Protein AF-A0AA88KW50-F1 (afdb_monomer)

Sequence (91 aa):
MKGNPKNINRGLDCDVIVAEVRATSHKPDEIYGIIERLSPGTRKIELFGRPHNVQPNWVTLGNQLDGVRLIDPDIVRAFRAKYPDGIVPSS

InterPro domains:
  IPR007757 MT-A70-like [PF05063] (2-64)
  IPR007757 MT-A70-like [PS51143] (1-84)

Nearest PDB structures (foldseek):
  5tey-assembly1_A  TM=9.837E-01  e=3.998E-12  Homo sapiens
  7o0l-assembly1_A  TM=9.941E-01  e=6.043E-12  Homo sapiens
  8pw9-assembly1_A  TM=9.961E-01  e=1.049E-11  Homo sapiens
  6ttp-assembly1_A  TM=9.928E-01  e=1.049E-11  Homo sapiens
  8pwb-assembly1_A  TM=9.923E-01  e=1.123E-11  Homo sapiens

Solvent-accessible surface area (backbone atoms only — not comparable to full-atom values): 6224 Å² total; per-residue (Å²): 133,83,84,84,80,76,85,60,49,78,83,80,67,76,98,73,87,88,74,82,87,70,61,92,90,55,75,68,70,66,55,58,57,51,51,37,63,31,37,64,94,50,84,45,76,41,78,77,30,43,70,88,63,65,47,90,58,48,49,67,39,38,94,69,39,87,80,86,86,75,83,54,67,68,58,43,52,53,47,42,74,74,29,75,86,71,65,77,82,84,129

Structure (mmCIF, N/CA/C/O backbone):
data_AF-A0AA88KW50-F1
#
_entry.id   AF-A0AA88KW50-F1
#
loop_
_atom_site.group_PDB
_atom_site.id
_atom_site.type_symbol
_atom_site.label_atom_id
_atom_site.label_alt_id
_atom_site.label_comp_id
_atom_site.label_asym_id
_atom_site.label_entity_id
_atom_site.label_seq_id
_atom_site.pdbx_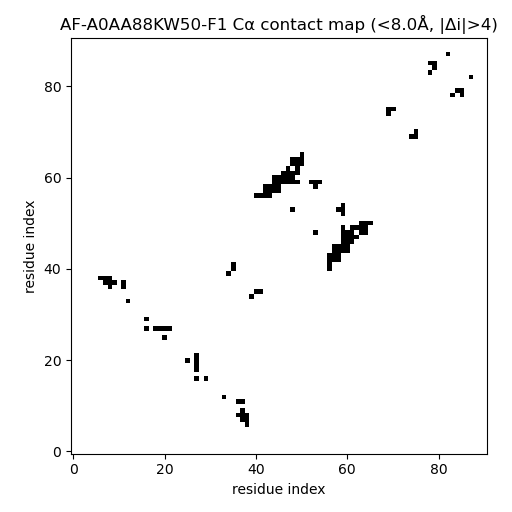PDB_ins_code
_atom_site.Cartn_x
_atom_site.Cartn_y
_atom_site.Cartn_z
_atom_site.occupancy
_atom_site.B_iso_or_equiv
_atom_site.auth_seq_id
_atom_site.auth_comp_id
_atom_site.auth_asym_id
_atom_site.auth_atom_id
_atom_site.pdbx_PDB_model_num
ATOM 1 N N . MET A 1 1 ? -2.989 13.960 8.699 1.00 70.81 1 MET A N 1
ATOM 2 C CA . MET A 1 1 ? -3.890 13.728 7.544 1.00 70.81 1 MET A CA 1
ATOM 3 C C . MET A 1 1 ? -3.690 14.875 6.559 1.00 70.81 1 MET A C 1
ATOM 5 O O . MET A 1 1 ? -3.679 16.013 7.005 1.00 70.81 1 MET A O 1
ATOM 9 N N . LYS A 1 2 ? -3.439 14.605 5.272 1.00 84.00 2 LYS A N 1
ATOM 10 C CA . LYS A 1 2 ? -3.191 15.654 4.265 1.00 84.00 2 LYS A CA 1
ATOM 11 C C . LYS A 1 2 ? -4.486 15.962 3.506 1.00 84.00 2 LYS A C 1
ATOM 13 O O . LYS A 1 2 ? -5.142 15.034 3.042 1.00 84.00 2 LYS A O 1
ATOM 18 N N . GLY A 1 3 ? -4.831 17.243 3.366 1.00 8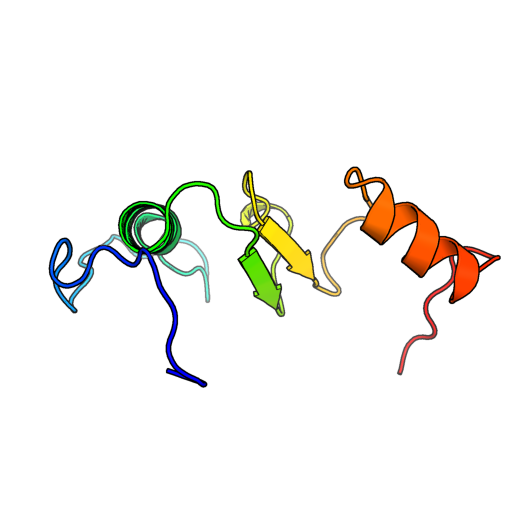9.94 3 GLY A N 1
ATOM 19 C CA . GLY A 1 3 ? -6.082 17.678 2.733 1.00 89.94 3 GLY A CA 1
ATOM 20 C C . GLY A 1 3 ? -7.326 17.369 3.577 1.00 89.94 3 GLY A C 1
ATOM 21 O O . GLY A 1 3 ? -7.236 17.246 4.796 1.00 89.94 3 GLY A O 1
ATOM 22 N N . ASN A 1 4 ? -8.480 17.230 2.917 1.00 88.88 4 ASN A N 1
ATOM 23 C CA . ASN A 1 4 ? -9.759 16.882 3.544 1.00 88.88 4 ASN A CA 1
ATOM 24 C C . ASN A 1 4 ? -10.329 15.589 2.927 1.00 88.88 4 ASN A C 1
ATOM 26 O O . ASN A 1 4 ? -11.149 15.658 2.005 1.00 88.88 4 ASN A O 1
ATOM 30 N N . PRO A 1 5 ? -9.848 14.408 3.349 1.00 87.81 5 PRO A N 1
ATOM 31 C CA . PRO A 1 5 ? -10.292 13.151 2.770 1.00 87.81 5 PRO A CA 1
ATOM 32 C C . PRO A 1 5 ? -11.742 12.850 3.152 1.00 87.81 5 PRO A C 1
ATOM 34 O O . PRO A 1 5 ? -12.132 12.910 4.320 1.00 87.81 5 PRO A O 1
ATOM 37 N N . LYS A 1 6 ? -12.531 12.512 2.135 1.00 86.56 6 LYS A N 1
ATOM 38 C CA . LYS A 1 6 ? -13.934 12.113 2.264 1.00 86.56 6 LYS A CA 1
ATOM 39 C C . LYS A 1 6 ? -14.025 10.594 2.432 1.00 86.56 6 LYS A C 1
ATOM 41 O O . LYS A 1 6 ? -13.116 9.883 2.014 1.00 86.56 6 LYS A O 1
ATOM 46 N N . ASN A 1 7 ? -15.133 10.113 2.994 1.00 85.50 7 ASN A N 1
ATOM 47 C CA . ASN A 1 7 ? -15.456 8.682 3.099 1.00 85.50 7 ASN A CA 1
ATOM 48 C C . ASN A 1 7 ? -14.424 7.867 3.906 1.00 85.50 7 ASN A C 1
ATOM 50 O O . ASN A 1 7 ? -13.972 6.810 3.473 1.00 85.50 7 ASN A O 1
ATOM 54 N N . ILE A 1 8 ? -14.037 8.384 5.077 1.00 92.62 8 ILE A N 1
ATOM 55 C CA . ILE A 1 8 ? -13.194 7.680 6.050 1.00 92.62 8 ILE A CA 1
ATOM 56 C C . ILE A 1 8 ? -14.044 7.296 7.260 1.00 92.62 8 ILE A C 1
ATOM 58 O O . ILE A 1 8 ? -14.685 8.162 7.860 1.00 92.62 8 ILE A O 1
ATOM 62 N N . ASN A 1 9 ? -13.976 6.031 7.668 1.00 93.25 9 ASN A N 1
ATOM 63 C CA . ASN A 1 9 ? -14.679 5.518 8.839 1.00 93.25 9 ASN A CA 1
ATOM 64 C C . ASN A 1 9 ? -13.850 5.759 10.107 1.00 93.25 9 ASN A C 1
ATOM 66 O O . ASN A 1 9 ? -13.065 4.917 10.543 1.00 93.25 9 ASN A O 1
ATOM 70 N N . ARG A 1 10 ? -13.974 6.956 10.681 1.00 91.38 10 ARG A N 1
ATOM 71 C CA . ARG A 1 10 ? -13.220 7.344 11.882 1.00 91.38 10 ARG A CA 1
ATOM 72 C C . ARG A 1 10 ? -13.764 6.644 13.130 1.00 91.38 10 ARG A C 1
ATOM 74 O O . ARG A 1 10 ? -14.974 6.535 13.287 1.00 91.38 10 ARG A O 1
ATOM 81 N N . GLY A 1 11 ? -12.865 6.254 14.035 1.00 91.19 11 GLY A N 1
ATOM 82 C CA . GLY A 1 11 ? -13.219 5.738 15.363 1.00 91.19 11 GLY A CA 1
ATOM 83 C C . GLY A 1 11 ? -13.720 4.291 15.402 1.00 91.19 11 GLY A C 1
ATOM 84 O O . GLY A 1 11 ? -14.271 3.894 16.420 1.00 91.19 11 GLY A O 1
ATOM 85 N N . LEU A 1 12 ? -13.552 3.514 14.323 1.00 92.94 12 LEU A N 1
ATOM 86 C CA . LEU A 1 12 ? -13.924 2.091 14.313 1.00 92.94 12 LEU A CA 1
ATOM 87 C C . LEU A 1 12 ? -12.944 1.193 15.077 1.00 92.94 12 LEU A C 1
ATOM 89 O O . LEU A 1 12 ? -13.349 0.160 15.599 1.00 92.94 12 LEU A O 1
ATOM 93 N N . ASP A 1 13 ? -11.674 1.583 15.133 1.00 95.75 13 ASP A N 1
ATOM 94 C CA . ASP A 1 13 ? -10.598 0.828 15.768 1.00 95.75 13 ASP A CA 1
ATOM 95 C C . ASP A 1 13 ? -9.882 1.701 16.804 1.00 95.75 13 ASP A C 1
ATOM 97 O O . ASP A 1 13 ? -9.779 2.922 16.640 1.00 95.75 13 ASP A O 1
ATOM 101 N N . CYS A 1 14 ? -9.379 1.064 17.863 1.00 94.19 14 CYS A N 1
ATOM 102 C CA . CYS A 1 14 ? -8.546 1.707 18.876 1.00 94.19 14 CYS A CA 1
ATOM 103 C C . CYS A 1 14 ? -7.136 2.006 18.337 1.00 94.19 14 CYS A C 1
ATOM 105 O O . CYS A 1 14 ? -6.696 1.455 17.329 1.00 94.19 14 CYS A O 1
ATOM 107 N N . ASP A 1 15 ? -6.397 2.850 19.049 1.00 95.00 15 ASP A N 1
ATOM 108 C CA . ASP A 1 15 ? -5.011 3.224 18.743 1.00 95.00 15 ASP A CA 1
ATOM 109 C C . ASP A 1 15 ? -3.960 2.245 19.305 1.00 95.00 15 ASP A C 1
ATOM 111 O O . ASP A 1 15 ? -2.758 2.478 19.171 1.00 95.00 15 ASP A O 1
ATOM 115 N N . VAL A 1 16 ? -4.400 1.125 19.887 1.00 95.06 16 VAL A N 1
ATOM 116 C CA . VAL A 1 16 ? -3.547 0.072 20.453 1.00 95.06 16 VAL A CA 1
ATOM 117 C C . VAL A 1 16 ? -3.816 -1.256 19.750 1.00 95.06 16 VAL A C 1
ATOM 119 O O . VAL A 1 16 ? -4.956 -1.712 19.680 1.00 95.06 16 VAL A O 1
ATOM 122 N N . ILE A 1 17 ? -2.747 -1.904 19.282 1.00 93.69 17 ILE A N 1
ATOM 123 C CA . ILE A 1 17 ? -2.768 -3.272 18.752 1.00 93.69 17 ILE A CA 1
ATOM 124 C C . ILE A 1 17 ? -2.034 -4.176 19.743 1.00 93.69 17 ILE A C 1
ATOM 126 O O . ILE A 1 17 ? -0.887 -3.903 20.096 1.00 93.69 17 ILE A O 1
ATOM 130 N N . VAL A 1 18 ? -2.680 -5.263 20.160 1.00 94.88 18 VAL A N 1
ATOM 131 C CA . VAL A 1 18 ? -2.061 -6.340 20.943 1.00 94.88 18 VAL A CA 1
ATOM 132 C C . VAL A 1 18 ? -1.931 -7.550 20.028 1.00 94.88 18 VAL A C 1
ATOM 134 O O . VAL A 1 18 ? -2.937 -8.065 19.551 1.00 94.88 18 VAL A O 1
ATOM 137 N N . ALA A 1 19 ? -0.700 -7.977 19.759 1.00 93.25 19 ALA A N 1
ATOM 138 C CA . ALA A 1 19 ? -0.407 -9.081 18.853 1.00 93.25 19 ALA A CA 1
ATOM 139 C C . ALA A 1 19 ? 0.857 -9.824 19.298 1.00 93.25 19 ALA A C 1
ATOM 141 O O . ALA A 1 19 ? 1.738 -9.249 19.942 1.00 93.25 19 ALA A O 1
ATOM 142 N N . GLU A 1 20 ? 0.949 -11.101 18.935 1.00 92.62 20 GLU A N 1
ATOM 143 C CA . GLU A 1 20 ? 2.152 -11.900 19.159 1.00 92.62 20 GLU A CA 1
ATOM 144 C C . GLU A 1 20 ? 3.311 -11.418 18.280 1.00 92.62 20 GLU A C 1
ATOM 146 O O . GLU A 1 20 ? 3.133 -11.006 17.129 1.00 92.62 20 GLU A O 1
ATOM 151 N N . VAL A 1 21 ? 4.528 -11.507 18.817 1.00 90.62 21 VAL A N 1
ATOM 152 C CA . VAL A 1 21 ? 5.737 -11.196 18.055 1.00 90.62 21 VAL A CA 1
ATOM 153 C C . VAL A 1 21 ? 5.998 -12.316 17.053 1.00 90.62 21 VAL A C 1
ATOM 155 O O . VAL A 1 21 ? 6.035 -13.492 17.408 1.00 90.62 21 VAL A O 1
ATOM 158 N N . ARG A 1 22 ? 6.209 -11.935 15.792 1.00 85.88 22 ARG A N 1
ATOM 159 C CA . ARG A 1 22 ? 6.558 -12.851 14.699 1.00 85.88 22 ARG A CA 1
ATOM 160 C C . ARG A 1 22 ? 8.062 -12.765 14.412 1.00 85.88 22 ARG A C 1
ATOM 162 O O . ARG A 1 22 ? 8.882 -12.765 15.323 1.00 85.88 22 ARG A O 1
ATOM 169 N N . ALA A 1 23 ? 8.445 -12.687 13.141 1.00 85.75 23 ALA A N 1
ATOM 170 C CA . ALA A 1 23 ? 9.834 -12.486 12.744 1.00 85.75 23 ALA A CA 1
ATOM 171 C C . ALA A 1 23 ? 10.341 -11.072 13.089 1.00 85.75 23 ALA A C 1
ATOM 173 O O . ALA A 1 23 ? 9.560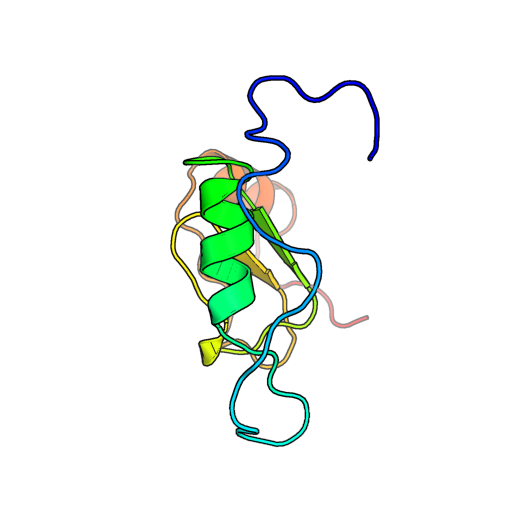 -10.125 13.214 1.00 85.75 23 ALA A O 1
ATOM 174 N N . THR A 1 24 ? 11.665 -10.910 13.172 1.00 79.25 24 THR A N 1
ATOM 175 C CA . THR A 1 24 ? 12.318 -9.615 13.405 1.00 79.25 24 THR A CA 1
ATOM 176 C C . THR A 1 24 ? 11.807 -8.546 12.434 1.00 79.25 24 THR A C 1
ATOM 178 O O . THR A 1 24 ? 11.861 -8.722 11.213 1.00 79.25 24 THR A O 1
ATOM 181 N N . SER A 1 25 ? 11.332 -7.426 12.989 1.00 80.94 25 SER A N 1
ATOM 182 C CA . SER A 1 25 ? 10.775 -6.272 12.261 1.00 80.94 25 SER A CA 1
ATOM 183 C C . SER A 1 25 ? 9.472 -6.533 11.485 1.00 80.94 25 SER A C 1
ATOM 185 O O . SER A 1 25 ? 9.069 -5.690 10.679 1.00 80.94 25 SER A O 1
ATOM 187 N N . HIS A 1 26 ? 8.792 -7.659 11.727 1.00 86.75 26 HIS A N 1
ATOM 188 C CA . HIS A 1 26 ? 7.484 -7.952 11.143 1.00 86.75 26 HIS A CA 1
ATOM 189 C C . HIS A 1 26 ? 6.388 -7.205 11.918 1.00 86.75 26 HIS A C 1
ATOM 191 O O . HIS A 1 26 ? 6.195 -7.422 13.113 1.00 86.75 26 HIS A O 1
ATOM 197 N N . LYS A 1 27 ? 5.689 -6.297 11.232 1.00 90.31 27 LYS A N 1
ATOM 198 C CA . LYS A 1 27 ? 4.516 -5.597 11.773 1.00 90.31 27 LYS A CA 1
ATOM 199 C C . LYS A 1 27 ? 3.341 -6.574 11.951 1.00 90.31 27 LYS A C 1
ATOM 201 O O . LYS A 1 27 ? 3.254 -7.535 11.195 1.00 90.31 27 LYS A O 1
ATOM 206 N N . PRO A 1 28 ? 2.443 -6.340 12.918 1.00 92.06 28 PRO A N 1
ATOM 207 C CA . PRO A 1 28 ? 1.220 -7.129 13.047 1.00 92.06 28 PRO A CA 1
ATOM 208 C C . PRO A 1 28 ? 0.320 -6.945 11.814 1.00 92.06 28 PRO A C 1
ATOM 210 O O . PRO A 1 28 ? 0.096 -5.814 11.383 1.00 92.06 28 PRO A O 1
ATOM 213 N N . ASP A 1 29 ? -0.208 -8.041 11.263 1.00 91.94 29 ASP A N 1
ATOM 214 C CA . ASP A 1 29 ? -1.081 -8.041 10.070 1.00 91.94 29 ASP A CA 1
ATOM 215 C C . ASP A 1 29 ? -2.426 -7.347 10.328 1.00 91.94 29 ASP A C 1
ATOM 217 O O . ASP A 1 29 ? -3.093 -6.874 9.406 1.00 91.94 29 ASP A O 1
ATOM 221 N N . GLU A 1 30 ? -2.809 -7.231 11.598 1.00 94.31 30 GLU A N 1
ATOM 222 C CA . GLU A 1 30 ? -3.990 -6.531 12.091 1.00 94.31 30 GLU A CA 1
ATOM 223 C C . GLU A 1 30 ? -4.070 -5.093 11.550 1.00 94.31 30 GLU A C 1
ATOM 225 O O . GLU A 1 30 ? -5.168 -4.574 11.325 1.00 94.31 30 GLU A O 1
ATOM 230 N N . ILE A 1 31 ? -2.919 -4.472 11.254 1.00 94.94 31 ILE A N 1
ATOM 231 C CA . ILE A 1 31 ? -2.854 -3.129 10.676 1.00 94.94 31 ILE A CA 1
ATOM 232 C C . ILE A 1 31 ? -3.555 -3.036 9.314 1.00 94.94 31 ILE A C 1
ATOM 234 O O . ILE A 1 31 ? -4.201 -2.027 9.034 1.00 94.94 31 ILE A O 1
ATOM 238 N N . TYR A 1 32 ? -3.500 -4.081 8.482 1.00 96.00 32 TYR A N 1
ATOM 239 C CA . TYR A 1 32 ? -4.170 -4.083 7.180 1.00 96.00 32 TYR A CA 1
ATOM 240 C C . TYR A 1 32 ? -5.689 -4.050 7.350 1.00 96.00 32 TYR A C 1
ATOM 242 O O . TYR A 1 32 ? -6.367 -3.289 6.662 1.00 96.00 32 TYR A O 1
ATOM 250 N N . GLY A 1 33 ? -6.216 -4.812 8.314 1.00 95.38 33 GLY A N 1
ATOM 251 C CA . GLY A 1 33 ? -7.641 -4.824 8.641 1.00 95.38 33 GLY A CA 1
ATOM 252 C C . GLY A 1 33 ? -8.129 -3.482 9.188 1.00 95.38 33 GLY A C 1
ATOM 253 O O . GLY A 1 33 ? -9.185 -3.005 8.774 1.00 95.38 33 GLY A O 1
ATOM 254 N N . ILE A 1 34 ? -7.342 -2.849 10.062 1.00 96.50 34 ILE A N 1
ATOM 255 C CA . ILE A 1 34 ? -7.634 -1.509 10.596 1.00 96.50 34 ILE A CA 1
ATOM 256 C C . ILE A 1 34 ? -7.680 -0.480 9.459 1.00 96.50 34 ILE A C 1
ATOM 258 O O . ILE A 1 34 ? -8.628 0.297 9.351 1.00 96.50 34 ILE A O 1
ATOM 262 N N . ILE A 1 35 ? -6.685 -0.486 8.566 1.00 95.94 35 ILE A N 1
ATOM 263 C CA . ILE A 1 35 ? -6.625 0.463 7.447 1.00 95.94 35 ILE A CA 1
ATOM 264 C C . ILE A 1 35 ? -7.758 0.211 6.441 1.00 95.94 35 ILE A C 1
ATOM 266 O O . ILE A 1 35 ? -8.325 1.169 5.911 1.00 95.94 35 ILE A O 1
ATOM 270 N N . GLU A 1 36 ? -8.118 -1.047 6.185 1.00 95.88 36 GLU A N 1
ATOM 271 C CA . GLU A 1 36 ? -9.235 -1.386 5.300 1.00 95.88 36 GLU A CA 1
ATOM 272 C C . GLU A 1 36 ? -10.581 -0.957 5.898 1.00 95.88 36 GLU A C 1
ATOM 274 O O . GLU A 1 36 ? -11.397 -0.385 5.183 1.00 95.88 36 GLU A O 1
ATOM 279 N N . ARG A 1 37 ? -10.804 -1.127 7.209 1.00 96.00 37 ARG A N 1
ATOM 280 C CA . ARG A 1 37 ? -12.003 -0.594 7.881 1.00 96.00 37 ARG A CA 1
ATOM 281 C C . ARG A 1 37 ? -12.037 0.927 7.866 1.00 96.00 37 ARG A C 1
ATOM 283 O O . ARG A 1 37 ? -13.098 1.498 7.617 1.00 96.00 37 ARG A O 1
ATOM 290 N N . LEU A 1 38 ? -10.894 1.578 8.084 1.00 95.62 38 LEU A N 1
ATOM 291 C CA . LEU A 1 38 ? -10.755 3.033 8.045 1.00 95.62 38 LEU A CA 1
ATOM 292 C C . LEU A 1 38 ? -11.062 3.601 6.650 1.00 95.62 38 LEU A C 1
ATOM 294 O O . LEU A 1 38 ? -11.699 4.650 6.540 1.00 95.62 38 LEU A O 1
ATOM 298 N N . SER A 1 39 ? -10.610 2.932 5.585 1.00 95.50 39 SER A N 1
ATOM 299 C CA . SER A 1 39 ? -10.803 3.361 4.196 1.00 95.50 39 SER A CA 1
ATOM 300 C C . SER A 1 39 ? -11.042 2.161 3.258 1.00 95.50 39 SER A C 1
ATOM 302 O O . SER A 1 39 ? -10.110 1.697 2.585 1.00 95.50 39 SER A O 1
ATOM 304 N N . PRO A 1 40 ? -12.291 1.665 3.188 1.00 95.38 40 PRO A N 1
ATOM 305 C CA . PRO A 1 40 ? -12.623 0.466 2.422 1.00 95.38 40 PRO A CA 1
ATOM 306 C C . PRO A 1 40 ? -12.482 0.669 0.913 1.00 95.38 40 PRO A C 1
ATOM 308 O O . PRO A 1 40 ? -12.877 1.706 0.378 1.00 95.38 40 PRO A O 1
ATOM 311 N N . GLY A 1 41 ? -11.929 -0.326 0.216 1.00 93.69 41 GLY A N 1
ATOM 312 C CA . GLY A 1 41 ? -11.853 -0.384 -1.249 1.00 93.69 41 GLY A CA 1
ATOM 313 C C . GLY A 1 41 ? -10.951 0.667 -1.902 1.00 93.69 41 GLY A C 1
ATOM 314 O O . GLY A 1 41 ? -10.870 0.740 -3.127 1.00 93.69 41 GLY A O 1
ATOM 315 N N . THR A 1 42 ? -10.266 1.502 -1.119 1.00 94.75 42 THR A N 1
ATOM 316 C CA . THR A 1 42 ? -9.343 2.509 -1.650 1.00 94.75 42 THR A CA 1
ATOM 317 C C . THR A 1 42 ? -7.991 1.898 -2.004 1.00 94.75 42 THR A C 1
ATOM 319 O O . THR A 1 42 ? -7.538 0.951 -1.357 1.00 94.75 42 THR A O 1
ATOM 322 N N . ARG A 1 43 ? -7.322 2.465 -3.018 1.00 95.06 43 ARG A N 1
ATOM 323 C CA . ARG A 1 43 ? -5.942 2.104 -3.377 1.00 95.06 43 ARG A CA 1
ATOM 324 C C . ARG A 1 43 ? -4.970 2.617 -2.315 1.00 95.06 43 ARG A C 1
ATOM 326 O O . ARG A 1 43 ? -5.013 3.794 -1.956 1.00 95.06 43 ARG A O 1
ATOM 333 N N . LYS A 1 44 ? -4.085 1.740 -1.852 1.00 96.69 44 LYS A N 1
ATOM 334 C CA . LYS A 1 44 ? -3.117 1.980 -0.775 1.00 96.69 44 LYS A CA 1
ATOM 335 C C . LYS A 1 44 ? -1.703 1.681 -1.277 1.00 96.69 44 LYS A C 1
ATOM 337 O O . LYS A 1 44 ? -1.528 0.988 -2.278 1.00 96.69 44 LYS A O 1
ATOM 342 N N . ILE A 1 45 ? -0.690 2.228 -0.613 1.00 97.19 45 ILE A N 1
ATOM 343 C CA . ILE A 1 45 ? 0.718 2.002 -0.961 1.00 97.19 45 ILE A CA 1
ATOM 344 C C . ILE A 1 45 ? 1.520 1.685 0.297 1.00 97.19 45 ILE A C 1
ATOM 346 O O . ILE A 1 45 ? 1.409 2.394 1.296 1.00 97.19 45 ILE A O 1
ATOM 350 N N . GLU A 1 46 ? 2.328 0.630 0.236 1.00 97.50 46 GLU A N 1
ATOM 351 C CA . GLU A 1 46 ? 3.263 0.246 1.289 1.00 97.50 46 GLU A CA 1
ATOM 352 C C . GLU A 1 46 ? 4.699 0.403 0.787 1.00 97.50 46 GLU A C 1
ATOM 354 O O . GLU A 1 46 ? 5.050 -0.059 -0.299 1.00 9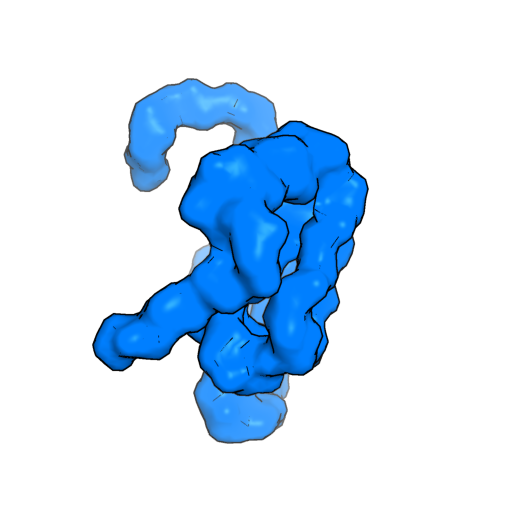7.50 46 GLU A O 1
ATOM 359 N N . LEU A 1 47 ? 5.529 1.068 1.588 1.00 96.38 47 LEU A N 1
ATOM 360 C CA . LEU A 1 47 ? 6.945 1.282 1.308 1.00 96.38 47 LEU A CA 1
ATOM 361 C C . LEU A 1 47 ? 7.790 0.351 2.176 1.00 96.38 47 LEU A C 1
ATOM 363 O O . LEU A 1 47 ? 7.472 0.134 3.344 1.00 96.38 47 LEU A O 1
ATOM 367 N N . PHE A 1 48 ? 8.900 -0.127 1.613 1.00 94.94 48 PHE A N 1
ATOM 368 C CA . PHE A 1 48 ? 9.828 -1.072 2.244 1.00 94.94 48 PHE A CA 1
ATOM 369 C C . PHE A 1 48 ? 9.196 -2.433 2.576 1.00 94.94 48 PHE A C 1
ATOM 371 O O . PHE A 1 48 ? 9.638 -3.121 3.497 1.00 94.94 48 PHE A O 1
ATOM 378 N N . GLY A 1 49 ? 8.165 -2.818 1.821 1.00 94.62 49 GLY A N 1
ATOM 379 C CA . GLY A 1 49 ? 7.481 -4.092 1.996 1.00 94.62 49 GLY A CA 1
ATOM 380 C C . GLY A 1 49 ? 8.294 -5.275 1.469 1.00 94.62 49 GLY A C 1
ATOM 381 O O . GLY A 1 49 ? 9.157 -5.151 0.597 1.00 94.62 49 GLY A O 1
ATOM 382 N N . ARG A 1 50 ? 7.994 -6.450 2.008 1.00 94.81 50 ARG A N 1
ATOM 383 C CA . ARG A 1 50 ? 8.524 -7.761 1.616 1.00 94.81 50 ARG A CA 1
ATOM 384 C C . ARG A 1 50 ? 7.417 -8.590 0.955 1.00 94.81 50 ARG A C 1
ATOM 386 O O . ARG A 1 50 ? 6.257 -8.185 0.996 1.00 94.81 50 ARG A O 1
ATOM 393 N N . PRO A 1 51 ? 7.719 -9.773 0.385 1.00 94.44 51 PRO A N 1
ATOM 394 C CA . PRO A 1 51 ? 6.703 -10.585 -0.287 1.00 94.44 51 PRO A CA 1
ATOM 395 C C . PRO A 1 51 ? 5.480 -10.923 0.583 1.00 94.44 51 PRO A C 1
ATOM 397 O O . PRO A 1 51 ? 4.370 -10.974 0.068 1.00 94.44 51 PRO A O 1
ATOM 400 N N . HIS A 1 52 ? 5.651 -11.078 1.902 1.00 92.50 52 HIS A N 1
ATOM 401 C CA . HIS A 1 52 ? 4.537 -11.331 2.827 1.00 92.50 52 HIS A CA 1
ATOM 402 C C . HIS A 1 52 ? 3.637 -10.110 3.086 1.00 92.50 52 HIS A C 1
ATOM 404 O O . HIS A 1 52 ? 2.550 -10.271 3.625 1.00 92.50 52 HIS A O 1
ATOM 410 N N . ASN A 1 53 ? 4.062 -8.902 2.701 1.00 94.81 53 ASN A N 1
ATOM 411 C CA . ASN A 1 53 ? 3.283 -7.667 2.841 1.00 94.81 53 ASN A CA 1
ATOM 412 C C . ASN A 1 53 ? 2.363 -7.402 1.637 1.00 94.81 53 ASN A C 1
ATOM 414 O O . ASN A 1 53 ? 1.628 -6.418 1.621 1.00 94.81 53 ASN A O 1
ATOM 418 N N . VAL A 1 54 ? 2.417 -8.235 0.593 1.00 95.06 54 VAL A N 1
ATOM 419 C CA . VAL A 1 54 ? 1.562 -8.074 -0.589 1.00 95.06 54 VAL A CA 1
ATOM 420 C C . VAL A 1 54 ? 0.116 -8.379 -0.205 1.00 95.06 54 VA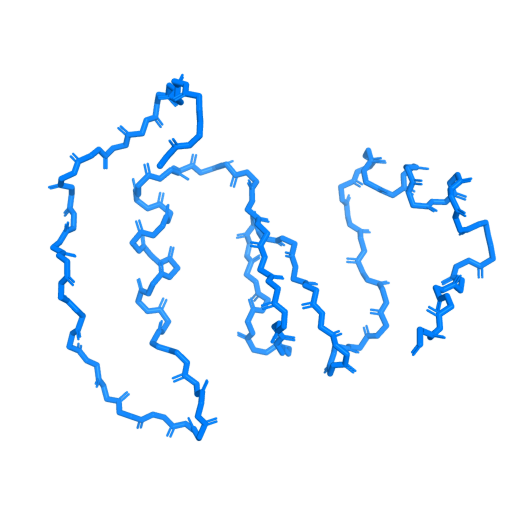L A C 1
ATOM 422 O O . VAL A 1 54 ? -0.199 -9.485 0.226 1.00 95.06 54 VAL A O 1
ATOM 425 N N . GLN A 1 55 ? -0.765 -7.397 -0.392 1.00 94.88 55 GLN A N 1
ATOM 426 C CA . GLN A 1 55 ? -2.176 -7.471 -0.011 1.00 94.88 55 GLN A CA 1
ATOM 427 C C . GLN A 1 55 ? -3.079 -6.919 -1.129 1.00 94.88 55 GLN A C 1
ATOM 429 O O . GLN A 1 55 ? -2.658 -6.036 -1.885 1.00 94.88 55 GLN A O 1
ATOM 434 N N . PRO A 1 56 ? -4.338 -7.381 -1.250 1.00 94.38 56 PRO A N 1
ATOM 435 C CA . PRO A 1 56 ? -5.316 -6.772 -2.150 1.00 94.38 56 PRO A CA 1
ATOM 436 C C . PRO A 1 56 ? -5.489 -5.275 -1.870 1.00 94.38 56 PRO A C 1
ATOM 438 O O . PRO A 1 56 ? -5.461 -4.856 -0.720 1.00 94.38 56 PRO A O 1
ATOM 441 N N . ASN A 1 57 ? -5.706 -4.469 -2.911 1.00 95.31 57 ASN A N 1
ATOM 442 C CA . ASN A 1 57 ? -5.812 -3.000 -2.846 1.00 95.31 57 ASN A CA 1
ATOM 443 C C . ASN A 1 57 ? -4.516 -2.248 -2.480 1.00 95.31 57 ASN A C 1
ATOM 445 O O . ASN A 1 57 ? -4.533 -1.014 -2.446 1.00 95.31 57 ASN A O 1
ATOM 449 N N . TRP A 1 58 ? -3.395 -2.945 -2.267 1.00 97.38 58 TRP A N 1
ATOM 450 C CA . TRP A 1 58 ? -2.094 -2.339 -1.983 1.00 97.38 58 TRP A CA 1
ATOM 451 C C . TRP A 1 58 ? -1.132 -2.448 -3.168 1.00 97.38 58 TRP A 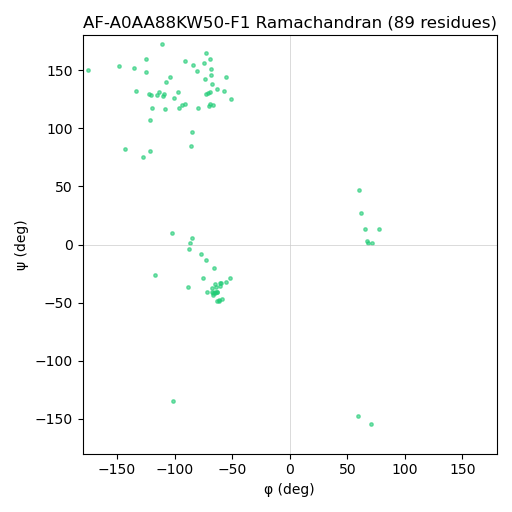C 1
ATOM 453 O O . TRP A 1 58 ? -1.032 -3.480 -3.829 1.00 97.38 58 TRP A O 1
ATOM 463 N N . VAL A 1 59 ? -0.378 -1.376 -3.408 1.00 97.31 59 VAL A N 1
ATOM 464 C CA . VAL A 1 59 ? 0.876 -1.417 -4.166 1.00 97.31 59 VAL A CA 1
ATOM 465 C C . VAL A 1 59 ? 2.017 -1.517 -3.161 1.00 97.31 59 VAL A C 1
ATOM 467 O O . VAL A 1 59 ? 2.212 -0.605 -2.360 1.00 97.31 59 VAL A O 1
ATOM 470 N N . THR A 1 60 ? 2.776 -2.606 -3.200 1.00 97.12 60 THR A N 1
ATOM 471 C CA . THR A 1 60 ? 3.914 -2.823 -2.298 1.00 97.12 60 THR A CA 1
ATOM 472 C C . THR A 1 60 ? 5.212 -2.501 -3.033 1.00 97.12 60 THR A C 1
ATOM 474 O O . THR A 1 60 ? 5.462 -3.033 -4.113 1.00 97.12 60 THR A O 1
ATOM 477 N N . LEU A 1 61 ? 6.040 -1.630 -2.457 1.00 96.38 61 LEU A N 1
ATOM 478 C CA . LEU A 1 61 ? 7.360 -1.272 -2.974 1.00 96.38 61 LEU A CA 1
ATOM 479 C C . LEU A 1 61 ? 8.439 -1.726 -1.992 1.00 96.38 61 LEU A C 1
ATOM 481 O O . LEU A 1 61 ? 8.390 -1.384 -0.812 1.00 96.38 61 LEU A O 1
ATOM 485 N N . GLY A 1 62 ? 9.445 -2.443 -2.482 1.00 95.00 62 GLY A N 1
ATOM 486 C CA . GLY A 1 62 ? 10.561 -2.910 -1.669 1.00 95.00 62 GLY A CA 1
ATOM 487 C C . GLY A 1 62 ? 11.628 -3.597 -2.509 1.00 95.00 62 GLY A C 1
ATOM 488 O O . GLY A 1 62 ? 11.335 -4.198 -3.536 1.00 95.00 62 GLY A O 1
ATOM 489 N N . ASN A 1 63 ? 12.877 -3.511 -2.060 1.00 93.88 63 ASN A N 1
ATOM 490 C CA . ASN A 1 63 ? 14.033 -4.113 -2.732 1.00 93.88 63 ASN A CA 1
ATOM 491 C C . ASN A 1 63 ? 14.153 -5.633 -2.513 1.00 93.88 63 ASN A C 1
ATOM 493 O O . ASN A 1 63 ? 15.004 -6.270 -3.121 1.00 93.88 63 ASN A O 1
ATOM 497 N N . GLN A 1 64 ? 13.326 -6.202 -1.634 1.00 92.94 64 GLN A N 1
ATOM 498 C CA . GLN A 1 64 ? 13.244 -7.643 -1.371 1.00 92.94 64 GLN A CA 1
ATOM 499 C C . GLN A 1 64 ? 12.031 -8.291 -2.057 1.00 92.94 64 GLN A C 1
ATOM 501 O O . GLN A 1 64 ? 11.689 -9.433 -1.751 1.00 92.94 64 GLN A O 1
ATOM 506 N N . LEU A 1 65 ? 11.344 -7.552 -2.932 1.00 93.75 65 LEU A N 1
ATOM 507 C CA . LEU A 1 65 ? 10.269 -8.074 -3.769 1.00 93.75 65 LEU A CA 1
ATOM 508 C C . LEU A 1 65 ? 10.839 -8.720 -5.032 1.00 93.75 65 LEU A C 1
ATOM 510 O O . LEU A 1 65 ? 11.918 -8.358 -5.500 1.00 93.75 65 LEU A O 1
ATOM 514 N N . ASP A 1 66 ? 10.085 -9.663 -5.588 1.00 92.62 66 ASP A N 1
ATOM 515 C CA . ASP A 1 66 ? 10.444 -10.340 -6.830 1.00 92.62 66 ASP A CA 1
ATOM 516 C C . ASP A 1 66 ? 9.991 -9.521 -8.048 1.00 92.62 66 ASP A C 1
ATOM 518 O O . ASP A 1 66 ? 8.824 -9.551 -8.453 1.00 92.62 66 ASP A O 1
ATOM 522 N N . GLY A 1 67 ? 10.923 -8.739 -8.596 1.00 89.75 67 GLY A N 1
ATOM 523 C CA . GLY A 1 67 ? 10.719 -7.954 -9.811 1.00 89.75 67 GLY A CA 1
ATOM 524 C C . GLY A 1 67 ? 9.573 -6.938 -9.722 1.00 89.75 67 GLY A C 1
ATOM 525 O O . GLY A 1 67 ? 9.305 -6.342 -8.678 1.00 89.75 67 GLY A O 1
ATOM 526 N N . VAL A 1 68 ? 8.910 -6.703 -10.859 1.00 91.50 68 VAL A N 1
ATOM 527 C CA . VAL A 1 68 ? 7.803 -5.744 -10.993 1.00 91.50 68 VAL A CA 1
ATOM 528 C C . VAL A 1 68 ? 6.543 -6.473 -11.448 1.00 91.50 68 VAL A C 1
ATOM 530 O O . VAL A 1 68 ? 6.478 -6.990 -12.562 1.00 91.50 68 VAL A O 1
ATOM 533 N N . ARG A 1 69 ? 5.502 -6.458 -10.607 1.00 92.44 69 ARG A N 1
ATOM 534 C CA . ARG A 1 69 ? 4.179 -7.015 -10.919 1.00 92.44 69 ARG A CA 1
ATOM 535 C C . ARG A 1 69 ? 3.105 -5.936 -10.804 1.00 92.44 69 ARG A C 1
ATOM 537 O O . ARG A 1 69 ? 2.732 -5.541 -9.704 1.00 92.44 69 ARG A O 1
ATOM 544 N N . LEU A 1 70 ? 2.583 -5.486 -11.944 1.00 93.19 70 LEU A N 1
ATOM 545 C CA . LEU A 1 70 ? 1.566 -4.435 -12.031 1.00 93.19 70 LEU A CA 1
ATOM 546 C C . LEU A 1 70 ? 0.325 -4.955 -12.765 1.00 93.19 70 LEU A C 1
ATOM 548 O O . LEU A 1 70 ? 0.447 -5.520 -13.849 1.00 93.19 70 LEU A O 1
ATOM 552 N N . ILE A 1 71 ? -0.854 -4.755 -12.171 1.00 93.06 71 ILE A N 1
ATOM 553 C CA . ILE A 1 71 ? -2.148 -5.198 -12.729 1.00 93.06 71 ILE A CA 1
ATOM 554 C C . ILE A 1 71 ? -3.097 -4.039 -13.060 1.00 93.06 71 ILE A C 1
ATOM 556 O O . ILE A 1 71 ? -3.942 -4.185 -13.937 1.00 93.06 71 ILE A O 1
ATOM 560 N N . ASP A 1 72 ? -2.964 -2.893 -12.381 1.00 93.25 72 ASP A N 1
ATOM 561 C CA . ASP A 1 72 ? -3.776 -1.701 -12.646 1.00 93.25 72 ASP A CA 1
ATOM 562 C C . ASP A 1 72 ? -3.363 -1.107 -14.010 1.00 93.25 72 ASP A C 1
ATOM 564 O O . ASP A 1 72 ? -2.194 -0.732 -14.171 1.00 93.25 72 ASP A O 1
ATOM 568 N N . PRO A 1 73 ? -4.275 -1.018 -15.000 1.00 94.94 73 PRO A N 1
ATOM 569 C CA . PRO A 1 73 ? -3.934 -0.580 -16.353 1.00 94.94 73 PRO A CA 1
ATOM 570 C C . PRO A 1 73 ? -3.336 0.827 -16.421 1.00 94.94 73 PRO A C 1
ATOM 572 O O . PRO A 1 73 ? -2.476 1.089 -17.267 1.00 94.94 73 PRO A O 1
ATOM 575 N N . ASP A 1 74 ? -3.759 1.734 -15.538 1.00 95.69 74 ASP A N 1
ATOM 576 C CA . ASP A 1 74 ? -3.245 3.101 -15.506 1.00 95.69 74 ASP A CA 1
ATOM 577 C C . ASP A 1 74 ? -1.817 3.129 -14.966 1.00 95.69 74 ASP A C 1
ATOM 579 O O . ASP A 1 74 ? -0.958 3.815 -15.527 1.00 95.69 74 ASP A O 1
ATOM 583 N N . ILE A 1 75 ? -1.538 2.332 -13.929 1.00 94.31 75 ILE A N 1
ATOM 584 C CA . ILE A 1 75 ? -0.184 2.191 -13.379 1.00 94.31 75 ILE A CA 1
ATOM 585 C C . ILE A 1 75 ? 0.732 1.506 -14.396 1.00 94.31 75 ILE A C 1
ATOM 587 O O . ILE A 1 75 ? 1.847 1.974 -14.613 1.00 94.31 75 ILE A O 1
ATOM 591 N N . VAL A 1 76 ? 0.266 0.450 -15.070 1.00 94.81 76 VAL A N 1
ATOM 592 C CA . VAL A 1 76 ? 1.022 -0.235 -16.133 1.00 94.81 76 VAL A CA 1
ATOM 593 C C . VAL A 1 76 ? 1.376 0.737 -17.257 1.00 94.81 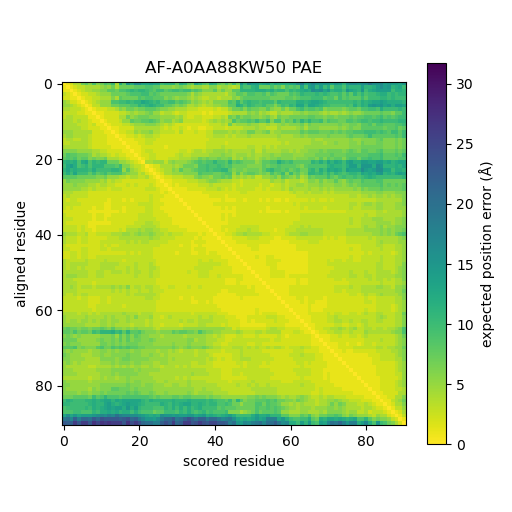76 VAL A C 1
ATOM 595 O O . VAL A 1 76 ? 2.529 0.788 -17.689 1.00 94.81 76 VAL A O 1
ATOM 598 N N . ARG A 1 77 ? 0.406 1.537 -17.719 1.00 96.25 77 ARG A N 1
ATOM 599 C CA . ARG A 1 77 ? 0.618 2.539 -18.771 1.00 96.25 77 ARG A CA 1
ATOM 600 C C . ARG A 1 77 ? 1.645 3.585 -18.342 1.00 96.25 77 ARG A C 1
ATOM 602 O O . ARG A 1 77 ? 2.579 3.857 -19.093 1.00 96.25 77 ARG A O 1
ATOM 609 N N . ALA A 1 78 ? 1.500 4.138 -17.139 1.00 95.31 78 ALA A N 1
ATOM 610 C CA . ALA A 1 78 ? 2.429 5.130 -16.605 1.00 95.31 78 ALA A CA 1
ATOM 611 C C . ALA A 1 78 ? 3.843 4.558 -16.412 1.00 95.31 78 ALA A C 1
ATOM 613 O O . ALA A 1 78 ? 4.826 5.219 -16.748 1.00 95.31 78 ALA A O 1
ATOM 614 N N . PHE A 1 79 ? 3.951 3.321 -15.919 1.00 94.75 79 PHE A N 1
ATOM 615 C CA . PHE A 1 79 ? 5.228 2.645 -15.722 1.00 94.75 79 PHE A CA 1
ATOM 616 C C . PHE A 1 79 ? 5.955 2.433 -17.050 1.00 94.75 79 PHE A C 1
ATOM 618 O O . PHE A 1 79 ? 7.107 2.829 -17.165 1.00 94.75 79 PHE A O 1
ATOM 625 N N . ARG A 1 80 ? 5.275 1.902 -18.075 1.00 94.56 80 ARG A N 1
ATOM 626 C CA . ARG A 1 80 ? 5.866 1.687 -19.409 1.00 94.56 80 ARG A CA 1
ATOM 627 C C . ARG A 1 80 ? 6.275 2.984 -20.100 1.00 94.56 80 ARG A C 1
ATOM 629 O O . ARG A 1 80 ? 7.296 3.011 -20.769 1.00 94.56 80 ARG A O 1
ATOM 636 N N . ALA A 1 81 ? 5.504 4.059 -19.929 1.00 95.69 81 ALA A N 1
ATOM 637 C CA . ALA A 1 81 ? 5.867 5.363 -20.481 1.00 95.69 81 ALA A CA 1
ATOM 638 C C . ALA A 1 81 ? 7.149 5.928 -19.842 1.00 95.69 81 ALA A C 1
ATOM 640 O O . ALA A 1 81 ? 7.919 6.611 -20.511 1.00 95.69 81 ALA A O 1
ATOM 641 N N . LYS A 1 82 ? 7.374 5.651 -18.551 1.00 95.56 82 LYS A N 1
ATOM 642 C CA . LYS A 1 82 ? 8.535 6.147 -17.800 1.00 95.56 82 LYS A CA 1
ATOM 643 C C . LYS A 1 82 ? 9.761 5.230 -17.889 1.00 95.56 82 LYS A C 1
ATOM 645 O O . LYS A 1 82 ? 10.880 5.726 -17.923 1.00 95.56 82 LYS A O 1
ATOM 650 N N . TYR A 1 83 ? 9.542 3.920 -17.912 1.00 94.31 83 TYR A N 1
ATOM 651 C CA . TYR A 1 83 ? 10.558 2.870 -17.960 1.00 94.31 83 TYR A CA 1
ATOM 652 C C . TYR A 1 83 ? 10.231 1.919 -19.124 1.00 94.31 83 TYR A C 1
ATOM 654 O O . TYR A 1 83 ? 9.710 0.824 -18.889 1.00 94.31 83 TYR A O 1
ATOM 662 N N . PRO A 1 84 ? 10.479 2.328 -20.383 1.00 91.94 84 PRO A N 1
ATOM 663 C CA . PRO A 1 84 ? 10.114 1.538 -21.563 1.00 91.94 84 PRO A CA 1
ATOM 664 C C . PRO A 1 84 ? 10.800 0.167 -21.594 1.00 91.94 84 PRO A C 1
ATOM 666 O O . PRO A 1 84 ? 10.173 -0.814 -21.987 1.00 91.94 84 PRO A O 1
ATOM 669 N N . ASP A 1 85 ? 12.027 0.081 -21.078 1.00 90.62 85 ASP A N 1
ATOM 670 C CA . ASP A 1 85 ? 12.806 -1.162 -21.006 1.00 90.62 85 ASP A CA 1
ATOM 671 C C . ASP A 1 85 ? 12.506 -1.988 -19.741 1.00 90.62 85 ASP A C 1
ATOM 673 O O . ASP A 1 85 ? 13.116 -3.026 -19.502 1.00 90.62 85 ASP A O 1
ATOM 677 N N . GLY A 1 86 ? 11.590 -1.519 -18.884 1.00 83.69 86 GLY A N 1
ATOM 678 C CA . GLY A 1 86 ? 11.226 -2.174 -17.624 1.00 83.69 86 GLY A CA 1
ATOM 679 C C . GLY A 1 86 ? 12.288 -2.108 -16.520 1.00 83.69 86 GLY A C 1
ATOM 680 O O . GLY A 1 86 ? 12.062 -2.632 -15.430 1.00 83.69 86 GLY A O 1
ATOM 681 N N . ILE A 1 87 ? 13.422 -1.450 -16.769 1.00 85.88 87 ILE A N 1
ATOM 682 C CA . ILE A 1 87 ? 14.530 -1.314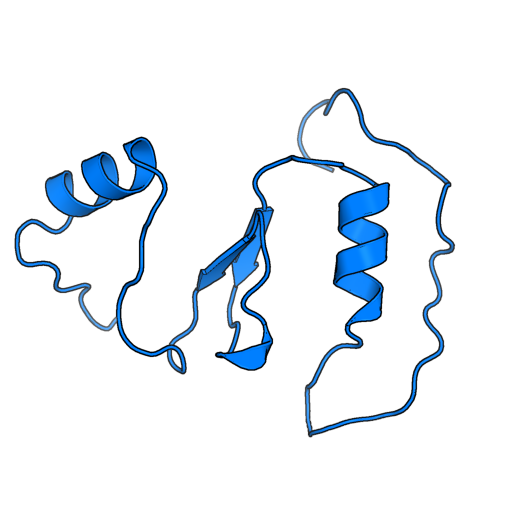 -15.821 1.00 85.88 87 ILE A CA 1
ATOM 683 C C . ILE A 1 87 ? 14.335 -0.048 -14.985 1.00 85.88 87 ILE A C 1
ATOM 685 O O . ILE A 1 87 ? 14.302 1.065 -15.512 1.00 85.88 87 ILE A O 1
ATOM 689 N N . VAL A 1 88 ? 14.245 -0.218 -13.665 1.00 86.25 88 VAL A N 1
ATOM 690 C CA . VAL A 1 88 ? 14.328 0.890 -12.708 1.00 86.25 88 VAL A CA 1
ATOM 691 C C . VAL A 1 88 ? 15.787 1.002 -12.258 1.00 86.25 88 VAL A C 1
ATOM 693 O O . 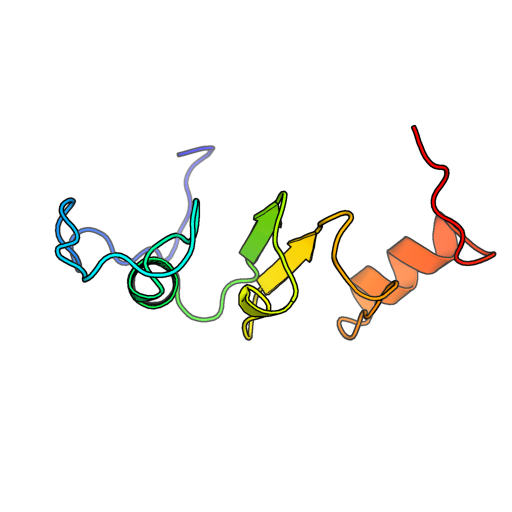VAL A 1 88 ? 16.307 0.029 -11.711 1.00 86.25 88 VAL A O 1
ATOM 696 N N . PRO A 1 89 ? 16.467 2.142 -12.481 1.00 78.00 89 PRO A N 1
ATOM 697 C CA . PRO A 1 89 ? 17.847 2.321 -12.043 1.00 78.00 89 PRO A CA 1
ATOM 698 C C . PRO A 1 89 ? 17.967 2.109 -10.533 1.00 78.00 89 PRO A C 1
ATOM 700 O O . PRO A 1 89 ? 17.187 2.679 -9.766 1.00 78.00 89 PRO A O 1
ATOM 703 N N . SER A 1 90 ? 18.946 1.314 -10.105 1.00 70.94 90 SER A N 1
ATOM 704 C CA . SER A 1 90 ? 19.359 1.289 -8.704 1.00 70.94 90 SER A CA 1
ATOM 705 C C . SER A 1 90 ? 19.993 2.638 -8.364 1.00 70.94 90 SER A C 1
ATOM 707 O O . SER A 1 90 ? 20.965 3.029 -9.012 1.00 70.94 90 SER A O 1
ATOM 709 N N . SER A 1 91 ? 19.409 3.348 -7.400 1.00 60.25 91 SER A N 1
ATOM 710 C CA . SER A 1 91 ? 19.975 4.560 -6.790 1.00 60.25 91 SER A CA 1
ATOM 711 C C . SER A 1 91 ? 21.237 4.265 -5.996 1.00 60.25 91 SER A C 1
ATOM 713 O O . SER A 1 91 ? 21.215 3.220 -5.304 1.00 60.25 91 SER A O 1
#

Radius of gyration: 15.94 Å; Cα contacts (8 Å, |Δi|>4): 69; chains: 1; bounding box: 35×30×42 Å

Secondary structure (DSSP, 8-state):
--S---S--TTSS-S-------STTPPPTHHHHHHHHHSTT--EEEES--GGG--TTEEEE-TTS-S-----HHHHHHHHHH-TTSPPPP-

Organism: Artemia franciscana (NCBI:txid6661)

pLDDT: mean 91.92, std 6.14, range [60.25, 97.5]

Mean predicted aligned error: 4.62 Å

Foldseek 3Di:
DPDDDPDFDPPPDDPDDDDDDDDPPDDDPVVVVVVCNRPPPAAEEAEQDAPVPDDPSYDYDHPNYDADDDDPPVVVVVQCVVCVVSDDDDD